Protein AF-G4YV42-F1 (afdb_monomer_lite)

pLDDT: mean 74.82, std 13.56, range [35.78, 89.06]

Structure (mmCIF, N/CA/C/O backbone):
data_AF-G4YV42-F1
#
_entry.id   AF-G4YV42-F1
#
loop_
_atom_site.group_PDB
_atom_site.id
_atom_site.type_symbol
_atom_site.label_atom_id
_atom_site.label_alt_id
_atom_site.label_comp_id
_atom_site.label_asym_id
_atom_site.label_entity_id
_atom_site.label_seq_id
_atom_site.pdbx_PDB_ins_code
_atom_site.Cartn_x
_atom_site.Cartn_y
_atom_site.Cartn_z
_atom_site.occupancy
_atom_site.B_iso_or_equiv
_atom_site.auth_seq_id
_atom_site.auth_comp_id
_atom_site.auth_asym_id
_atom_site.auth_atom_id
_atom_site.pdbx_PDB_model_num
ATOM 1 N N . MET A 1 1 ? 6.459 1.535 -15.536 1.00 53.00 1 MET A N 1
ATOM 2 C CA . MET A 1 1 ? 5.808 1.181 -14.253 1.00 53.00 1 MET A CA 1
ATOM 3 C C . MET A 1 1 ? 6.579 0.018 -13.653 1.00 53.00 1 MET A C 1
ATOM 5 O O . MET A 1 1 ? 7.106 -0.759 -14.428 1.00 53.00 1 MET A O 1
ATOM 9 N N . ALA A 1 2 ? 6.675 -0.112 -12.329 1.00 61.12 2 ALA A N 1
ATOM 10 C CA . ALA A 1 2 ? 7.146 -1.375 -11.762 1.00 61.12 2 ALA A CA 1
ATOM 11 C C . ALA A 1 2 ? 6.094 -2.461 -12.026 1.00 61.12 2 ALA A C 1
ATOM 13 O O . ALA A 1 2 ? 4.903 -2.192 -11.856 1.00 61.12 2 ALA A O 1
ATOM 14 N N . ASP A 1 3 ? 6.527 -3.649 -12.438 1.00 73.81 3 ASP A N 1
ATOM 15 C CA . ASP A 1 3 ? 5.646 -4.805 -12.595 1.00 73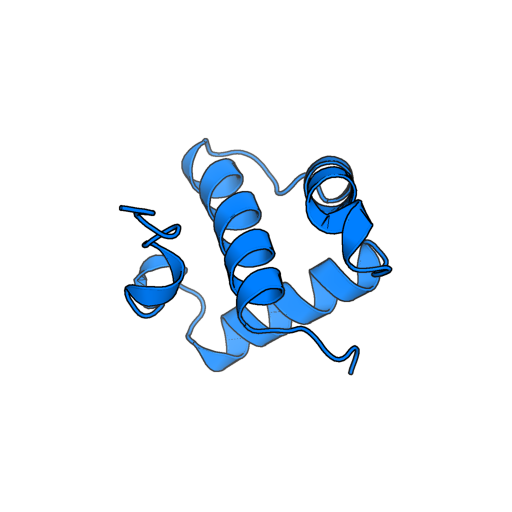.81 3 ASP A CA 1
ATOM 16 C C . ASP A 1 3 ? 5.235 -5.290 -11.207 1.00 73.81 3 ASP A C 1
ATOM 18 O O . ASP A 1 3 ? 6.046 -5.862 -10.477 1.00 73.81 3 ASP A O 1
ATOM 22 N N . PHE A 1 4 ? 4.013 -4.948 -10.807 1.00 78.12 4 PHE A N 1
ATOM 23 C CA . PHE A 1 4 ? 3.379 -5.460 -9.600 1.00 78.12 4 PHE A CA 1
ATOM 24 C C . PHE A 1 4 ? 2.501 -6.643 -9.978 1.00 78.12 4 PHE A C 1
ATOM 26 O O . PHE A 1 4 ? 1.718 -6.560 -10.924 1.00 78.12 4 PHE A O 1
ATOM 33 N N . SER A 1 5 ? 2.619 -7.722 -9.219 1.00 81.50 5 SER A N 1
ATOM 34 C CA . SER A 1 5 ? 1.735 -8.878 -9.328 1.00 81.50 5 SER A CA 1
ATOM 35 C C . SER A 1 5 ? 0.408 -8.607 -8.619 1.00 81.50 5 SER A C 1
ATOM 37 O O . SER A 1 5 ? 0.366 -7.871 -7.632 1.00 81.50 5 SER A O 1
ATOM 39 N N . ASP A 1 6 ? -0.665 -9.299 -9.011 1.00 80.06 6 ASP A N 1
ATOM 40 C CA . ASP A 1 6 ? -1.967 -9.191 -8.335 1.00 80.06 6 ASP A CA 1
ATOM 41 C C . ASP A 1 6 ? -1.884 -9.485 -6.830 1.00 80.06 6 ASP A C 1
ATOM 43 O O . ASP A 1 6 ? -2.638 -8.941 -6.029 1.00 80.06 6 ASP A O 1
ATOM 47 N N . ALA A 1 7 ? -0.983 -10.373 -6.402 1.00 81.31 7 ALA A N 1
ATOM 48 C CA . ALA A 1 7 ? -0.749 -10.634 -4.981 1.00 81.31 7 ALA A CA 1
ATOM 49 C C . ALA A 1 7 ? -0.127 -9.425 -4.255 1.00 81.31 7 ALA A C 1
ATOM 51 O O . ALA A 1 7 ? -0.533 -9.105 -3.138 1.00 81.31 7 ALA A O 1
ATOM 52 N N . GLU A 1 8 ? 0.814 -8.733 -4.899 1.00 83.81 8 GLU A N 1
ATOM 53 C CA . GLU A 1 8 ? 1.504 -7.563 -4.346 1.00 83.81 8 GLU A CA 1
ATOM 54 C C . GLU A 1 8 ? 0.570 -6.355 -4.286 1.00 83.81 8 GLU A C 1
ATOM 56 O O . GLU A 1 8 ? 0.503 -5.689 -3.255 1.00 83.81 8 GLU A O 1
ATOM 61 N N . ASP A 1 9 ? -0.212 -6.117 -5.342 1.00 83.44 9 ASP A N 1
ATOM 62 C CA . ASP A 1 9 ? -1.227 -5.061 -5.363 1.00 83.44 9 ASP A CA 1
ATOM 63 C C . ASP A 1 9 ? -2.295 -5.287 -4.287 1.00 83.44 9 ASP A C 1
ATOM 65 O O . ASP A 1 9 ? -2.695 -4.347 -3.597 1.00 83.44 9 ASP A O 1
ATOM 69 N N . ARG A 1 10 ? -2.722 -6.541 -4.082 1.00 83.00 10 ARG A N 1
ATOM 70 C CA . ARG A 1 10 ? -3.655 -6.902 -3.005 1.00 83.00 10 ARG A CA 1
ATOM 71 C C . ARG A 1 10 ? -3.069 -6.661 -1.623 1.00 83.00 10 ARG A C 1
ATOM 73 O O . ARG A 1 10 ? -3.754 -6.099 -0.770 1.00 83.00 10 ARG A O 1
ATOM 80 N N . LEU A 1 11 ? -1.818 -7.056 -1.398 1.00 85.12 11 LEU A N 1
ATOM 81 C CA . LEU A 1 11 ? -1.146 -6.847 -0.118 1.00 85.12 11 LEU A CA 1
ATOM 82 C C . LEU A 1 11 ? -0.953 -5.350 0.168 1.00 85.12 11 LEU A C 1
ATOM 84 O O . LEU A 1 11 ? -1.298 -4.882 1.253 1.00 85.12 11 LEU A O 1
ATOM 88 N N . LEU A 1 12 ? -0.493 -4.591 -0.830 1.00 87.00 12 LEU A N 1
ATOM 89 C CA . LEU A 1 12 ? -0.336 -3.138 -0.771 1.00 87.00 12 LEU A CA 1
ATOM 90 C C . LEU A 1 12 ? -1.662 -2.450 -0.427 1.00 87.00 12 LEU A C 1
ATOM 92 O O . LEU A 1 12 ? -1.726 -1.630 0.491 1.00 87.00 12 LEU A O 1
ATOM 96 N N . PHE A 1 13 ? -2.730 -2.816 -1.134 1.00 84.06 13 PHE A N 1
ATOM 97 C CA . PHE A 1 13 ? -4.069 -2.299 -0.889 1.00 84.06 13 PHE A CA 1
ATOM 98 C C . PHE A 1 13 ? -4.563 -2.634 0.523 1.00 84.06 13 PHE A C 1
ATOM 100 O O . PHE A 1 13 ? -5.074 -1.755 1.216 1.00 84.06 13 PHE A O 1
ATOM 107 N N . ARG A 1 14 ? -4.386 -3.878 0.981 1.00 84.62 14 ARG A N 1
ATOM 108 C CA . ARG A 1 14 ? -4.856 -4.333 2.296 1.00 84.62 14 ARG A CA 1
ATOM 109 C C . ARG A 1 14 ? -4.171 -3.586 3.435 1.00 84.62 14 ARG A C 1
ATOM 111 O O . ARG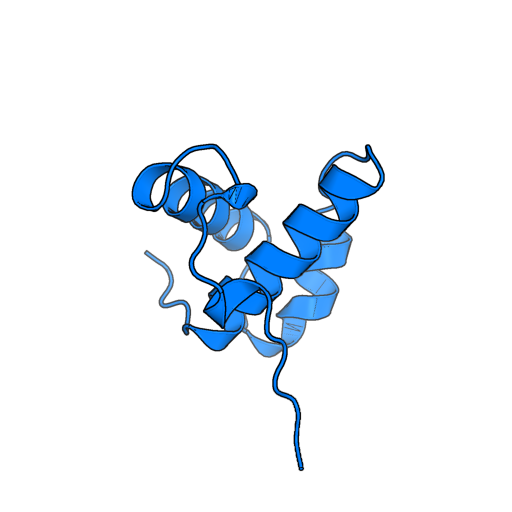 A 1 14 ? -4.854 -3.102 4.332 1.00 84.62 14 ARG A O 1
ATOM 118 N N . LEU A 1 15 ? -2.847 -3.441 3.369 1.00 87.50 15 LEU A N 1
ATOM 119 C CA . LEU A 1 15 ? -2.059 -2.720 4.373 1.00 87.50 15 LEU A CA 1
ATOM 120 C C . LEU A 1 15 ? -2.385 -1.222 4.392 1.00 87.50 15 LEU A C 1
ATOM 122 O O . LEU A 1 15 ? -2.428 -0.600 5.454 1.00 87.50 15 LEU A O 1
ATOM 126 N N . ALA A 1 16 ? -2.626 -0.629 3.221 1.00 86.69 16 ALA A N 1
ATOM 127 C CA . ALA A 1 16 ? -3.063 0.757 3.124 1.00 86.69 16 ALA A CA 1
ATOM 128 C C . ALA A 1 16 ? -4.486 0.944 3.674 1.00 86.69 16 ALA A C 1
ATOM 130 O O . ALA A 1 16 ? -4.726 1.897 4.415 1.00 86.69 16 ALA A O 1
ATOM 131 N N . LYS A 1 17 ? -5.418 0.037 3.346 1.00 82.56 17 LYS A N 1
ATOM 132 C CA . LYS A 1 17 ? -6.801 0.082 3.833 1.00 82.56 17 LYS A CA 1
ATOM 133 C C . LYS A 1 17 ? -6.865 -0.098 5.344 1.00 82.56 17 LYS A C 1
ATOM 135 O O . LYS A 1 17 ? -7.531 0.702 5.979 1.00 82.56 17 LYS A O 1
ATOM 140 N N . GLN A 1 18 ? -6.154 -1.073 5.909 1.00 85.00 18 GLN A N 1
ATOM 141 C CA . GLN A 1 18 ? -6.136 -1.309 7.355 1.00 85.00 18 GLN A CA 1
ATOM 142 C C . GLN A 1 18 ? -5.734 -0.047 8.124 1.00 85.00 18 GLN A C 1
ATOM 144 O O . GLN A 1 18 ? -6.447 0.377 9.021 1.00 85.00 18 GLN A O 1
ATOM 149 N N . GLN A 1 19 ? -4.652 0.613 7.708 1.00 85.12 19 GLN A N 1
ATOM 150 C CA . GLN A 1 19 ? -4.207 1.842 8.369 1.00 85.12 19 GLN A CA 1
ATOM 151 C C . GLN A 1 19 ? -5.206 2.992 8.202 1.00 85.12 19 GLN A C 1
ATOM 153 O O . GLN A 1 19 ? -5.389 3.783 9.118 1.00 85.12 19 GLN A O 1
ATOM 158 N N . ARG A 1 20 ? -5.872 3.094 7.045 1.00 82.50 20 ARG A N 1
ATOM 159 C CA . ARG A 1 20 ? -6.917 4.104 6.813 1.00 82.50 20 ARG A CA 1
ATOM 160 C C . ARG A 1 20 ? -8.174 3.851 7.642 1.00 82.50 20 ARG A C 1
ATOM 162 O O . ARG A 1 20 ? -8.777 4.818 8.093 1.00 82.50 20 ARG A O 1
ATOM 169 N N . ASP A 1 21 ? -8.553 2.589 7.811 1.00 79.25 21 ASP A N 1
ATOM 170 C CA . ASP A 1 21 ? -9.691 2.146 8.622 1.00 79.25 21 ASP A CA 1
ATOM 171 C C . ASP A 1 21 ? -9.441 2.410 10.114 1.00 79.25 21 ASP A C 1
ATOM 173 O O . ASP A 1 21 ? -10.296 2.952 10.804 1.00 79.25 21 ASP A O 1
ATOM 177 N N . GLU A 1 22 ? -8.201 2.196 10.564 1.00 82.50 22 GLU A N 1
ATOM 178 C CA . GLU A 1 22 ? -7.701 2.607 11.885 1.00 82.50 22 GLU A CA 1
ATOM 179 C C . GLU A 1 22 ? -7.629 4.145 12.057 1.00 82.50 22 GLU A C 1
ATOM 181 O O . GLU A 1 22 ? -7.244 4.636 13.115 1.00 82.50 22 GLU A O 1
ATOM 186 N N . GLY A 1 23 ? -7.980 4.936 11.033 1.00 81.81 23 GLY A N 1
ATOM 187 C CA . GLY A 1 23 ? -7.930 6.402 11.062 1.00 81.81 23 GLY A CA 1
ATOM 188 C C . GLY A 1 23 ? -6.517 6.982 10.946 1.00 81.81 23 GLY A C 1
ATOM 189 O O . GLY A 1 23 ? -6.313 8.188 11.100 1.00 81.81 23 GLY A O 1
ATOM 190 N N . HIS A 1 24 ? -5.524 6.145 10.654 1.00 81.94 24 HIS A N 1
ATOM 191 C CA . HIS A 1 24 ? -4.125 6.529 10.557 1.00 81.94 24 HIS A CA 1
ATOM 192 C C . HIS A 1 24 ? -3.724 6.930 9.129 1.00 81.94 24 HIS A C 1
ATOM 194 O O . HIS A 1 24 ? -4.311 6.540 8.112 1.00 81.94 24 HIS A O 1
ATOM 200 N N . LYS A 1 25 ? -2.657 7.732 9.039 1.00 84.75 25 LYS A N 1
ATOM 201 C CA . LYS A 1 25 ? -1.949 7.941 7.769 1.00 84.75 25 LYS A CA 1
ATOM 202 C C . LYS A 1 25 ? -1.222 6.648 7.389 1.00 84.75 25 LYS A C 1
ATOM 204 O O . LYS A 1 25 ? -0.806 5.886 8.252 1.00 84.75 25 LYS A O 1
ATOM 209 N N . ILE A 1 26 ? -1.053 6.420 6.089 1.00 85.38 26 ILE A N 1
ATOM 210 C CA . ILE A 1 26 ? -0.367 5.224 5.585 1.00 85.38 26 ILE A CA 1
ATOM 211 C C . ILE A 1 26 ? 1.121 5.326 5.934 1.00 85.38 26 ILE A C 1
ATOM 213 O O . ILE A 1 26 ? 1.826 6.171 5.379 1.00 85.38 26 ILE A O 1
ATOM 217 N N . ASP A 1 27 ? 1.597 4.450 6.817 1.00 89.06 27 ASP A N 1
ATOM 218 C CA . ASP A 1 27 ? 3.019 4.280 7.089 1.00 89.06 27 ASP A CA 1
ATOM 219 C C . ASP A 1 27 ? 3.652 3.425 5.984 1.00 89.06 27 ASP A C 1
ATOM 221 O O . ASP A 1 27 ? 3.565 2.194 5.960 1.00 89.06 27 ASP A O 1
ATOM 225 N N . TRP A 1 28 ? 4.300 4.102 5.040 1.00 86.69 28 TRP A N 1
ATOM 226 C CA . TRP A 1 28 ? 4.975 3.465 3.912 1.00 86.69 28 TRP A CA 1
ATOM 227 C C . TRP A 1 28 ? 6.173 2.618 4.319 1.00 86.69 28 TRP A C 1
ATOM 229 O O . TRP A 1 28 ? 6.507 1.679 3.602 1.00 86.69 28 TRP A O 1
ATOM 239 N N . ASN A 1 29 ? 6.806 2.907 5.456 1.00 86.62 29 ASN A N 1
ATOM 240 C CA . ASN A 1 29 ? 7.916 2.108 5.951 1.00 86.62 29 ASN A CA 1
ATOM 241 C C . ASN A 1 29 ? 7.410 0.762 6.477 1.00 86.62 29 ASN A C 1
ATOM 243 O O . ASN A 1 29 ? 7.986 -0.286 6.187 1.00 86.62 29 ASN A O 1
ATOM 247 N N . ARG A 1 30 ? 6.274 0.762 7.181 1.00 86.06 30 ARG A N 1
ATOM 248 C CA . ARG A 1 30 ? 5.581 -0.474 7.561 1.00 86.06 30 ARG A CA 1
ATOM 249 C C . ARG A 1 30 ? 5.135 -1.263 6.331 1.00 86.06 30 ARG A C 1
ATOM 251 O O . ARG A 1 30 ? 5.493 -2.429 6.220 1.00 86.06 30 ARG A O 1
ATOM 258 N N . VAL A 1 31 ? 4.444 -0.626 5.384 1.00 86.12 31 VAL A N 1
ATOM 259 C CA . VAL A 1 31 ? 3.975 -1.292 4.153 1.00 86.12 31 VAL A CA 1
ATOM 260 C C . VAL A 1 31 ? 5.145 -1.889 3.367 1.00 86.12 31 VAL A C 1
ATOM 262 O O . VAL A 1 31 ? 5.069 -3.022 2.906 1.00 86.12 31 VAL A O 1
ATOM 265 N N . TRP A 1 32 ? 6.249 -1.153 3.245 1.00 87.62 32 TRP A N 1
ATOM 266 C CA . TRP A 1 32 ? 7.442 -1.616 2.544 1.00 87.62 32 TRP A CA 1
ATOM 267 C C . TRP A 1 32 ? 8.134 -2.788 3.235 1.00 87.62 32 TRP A C 1
ATOM 269 O O . TRP A 1 32 ? 8.586 -3.699 2.549 1.00 87.62 32 TRP A O 1
ATOM 279 N N . ARG A 1 33 ? 8.192 -2.808 4.573 1.00 86.00 33 ARG A N 1
ATOM 280 C CA . ARG A 1 33 ? 8.729 -3.958 5.317 1.00 86.00 33 ARG A CA 1
ATOM 281 C C . ARG A 1 33 ? 7.907 -5.225 5.090 1.00 86.00 33 ARG A C 1
ATOM 283 O O . ARG A 1 33 ? 8.492 -6.287 4.920 1.00 86.00 33 ARG A O 1
ATOM 290 N N . GLU A 1 34 ? 6.585 -5.105 5.025 1.00 83.00 34 GLU A N 1
ATOM 291 C CA . GLU A 1 34 ? 5.689 -6.235 4.745 1.00 83.00 34 GLU A CA 1
ATOM 292 C C . GLU A 1 34 ? 5.766 -6.683 3.272 1.00 83.00 34 GLU A C 1
ATOM 294 O O . GLU A 1 34 ? 5.683 -7.871 2.974 1.00 83.00 34 GLU A O 1
ATOM 299 N N . LEU A 1 35 ? 5.998 -5.748 2.341 1.00 78.62 35 LEU A N 1
ATOM 300 C CA . LEU A 1 35 ? 6.260 -6.024 0.920 1.00 78.62 35 LEU A CA 1
ATOM 301 C C . LEU A 1 35 ? 7.746 -6.250 0.595 1.00 78.62 35 LEU A C 1
ATOM 303 O O . LEU A 1 35 ? 8.119 -6.253 -0.576 1.00 78.62 35 LEU A O 1
ATOM 307 N N . LYS A 1 36 ? 8.622 -6.454 1.585 1.00 71.38 36 LYS A N 1
ATOM 308 C CA . LYS A 1 36 ? 10.079 -6.471 1.361 1.00 71.38 36 LYS A CA 1
ATOM 309 C C . LYS A 1 36 ? 10.527 -7.578 0.398 1.00 71.38 36 LYS A C 1
ATOM 311 O O . LYS A 1 36 ? 11.509 -7.400 -0.318 1.00 71.38 36 LYS A O 1
ATOM 316 N N . SER A 1 37 ? 9.766 -8.669 0.310 1.00 64.06 37 SER A N 1
ATOM 317 C CA . SER A 1 37 ? 9.999 -9.765 -0.641 1.00 64.06 37 SER A CA 1
ATO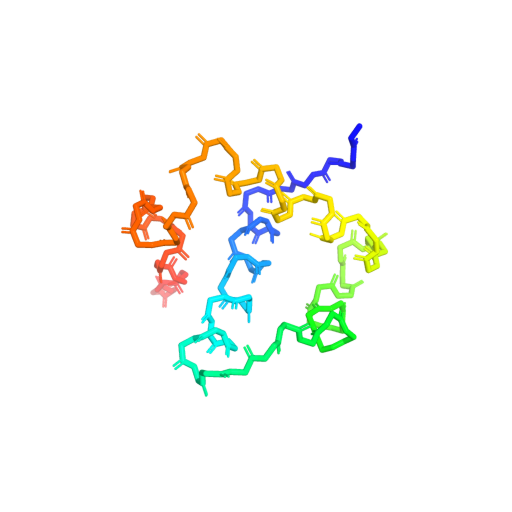M 318 C C . SER A 1 37 ? 9.760 -9.388 -2.110 1.00 64.06 37 SER A C 1
ATOM 320 O O . SER A 1 37 ? 10.209 -10.106 -2.994 1.00 64.06 37 SER A O 1
ATOM 322 N N . ALA A 1 38 ? 9.092 -8.264 -2.385 1.00 66.25 38 ALA A N 1
ATOM 323 C CA . ALA A 1 38 ? 8.744 -7.807 -3.732 1.00 66.25 38 ALA A CA 1
ATOM 324 C C . ALA A 1 38 ? 9.884 -7.051 -4.450 1.00 66.25 38 ALA A C 1
ATOM 326 O O . ALA A 1 38 ? 9.756 -6.676 -5.617 1.00 66.25 38 ALA A O 1
ATOM 327 N N . GLY A 1 39 ? 10.980 -6.732 -3.745 1.00 75.44 39 GLY A N 1
ATOM 328 C CA . GLY A 1 39 ? 12.090 -5.941 -4.298 1.00 75.44 39 GLY A CA 1
ATOM 329 C C . GLY A 1 39 ? 11.701 -4.514 -4.717 1.00 75.44 39 GLY A C 1
ATOM 330 O O . GLY A 1 39 ? 12.429 -3.870 -5.471 1.00 75.44 39 GLY A O 1
ATOM 331 N N . LYS A 1 40 ? 10.545 -4.010 -4.264 1.00 83.44 40 LYS A N 1
ATOM 332 C CA . LYS A 1 40 ? 10.029 -2.679 -4.618 1.00 83.44 40 LYS A CA 1
ATOM 333 C C . LYS A 1 40 ? 10.470 -1.626 -3.612 1.00 83.44 40 LYS A C 1
ATOM 335 O O . LYS A 1 40 ? 10.685 -1.917 -2.437 1.00 83.44 40 LYS A O 1
ATOM 340 N N . THR A 1 41 ? 10.554 -0.377 -4.057 1.00 84.94 41 THR A N 1
ATOM 341 C CA . THR A 1 41 ? 10.843 0.767 -3.178 1.00 84.94 41 THR A CA 1
ATOM 342 C C . THR A 1 41 ? 9.561 1.396 -2.632 1.00 84.94 41 THR A C 1
ATOM 344 O O . THR A 1 41 ? 8.501 1.310 -3.250 1.00 84.94 41 THR A O 1
ATOM 347 N N . GLN A 1 42 ? 9.654 2.101 -1.499 1.00 86.31 42 GLN A N 1
ATOM 348 C CA . GLN A 1 42 ? 8.527 2.850 -0.917 1.00 86.31 42 GLN A CA 1
ATOM 349 C C . GLN A 1 42 ? 7.853 3.790 -1.930 1.00 86.31 42 GLN A C 1
ATOM 351 O O . GLN A 1 42 ? 6.628 3.876 -1.989 1.00 86.31 42 GLN A O 1
ATOM 356 N N . HIS A 1 43 ? 8.649 4.452 -2.773 1.00 85.62 43 HIS A N 1
ATOM 357 C CA . HIS A 1 43 ? 8.136 5.359 -3.794 1.00 85.62 43 HIS A CA 1
ATOM 358 C C . HIS A 1 43 ? 7.319 4.622 -4.868 1.00 85.62 43 HIS A C 1
ATOM 360 O O . HIS A 1 43 ? 6.256 5.090 -5.272 1.00 85.62 43 HIS A O 1
ATOM 366 N N . GLN A 1 44 ? 7.748 3.425 -5.282 1.00 87.12 44 GLN A N 1
ATOM 367 C CA . GLN A 1 44 ? 6.971 2.602 -6.212 1.00 87.12 44 GLN A CA 1
ATOM 368 C C . GLN A 1 44 ? 5.630 2.171 -5.605 1.00 87.12 44 GLN A C 1
ATOM 370 O O . GLN A 1 44 ? 4.623 2.187 -6.310 1.00 87.12 44 GLN A O 1
ATOM 375 N N . LEU A 1 45 ? 5.594 1.855 -4.305 1.00 87.50 45 LEU A N 1
ATOM 376 C CA . LEU A 1 45 ? 4.354 1.526 -3.589 1.00 87.50 45 LEU A CA 1
ATOM 377 C C . LEU A 1 45 ? 3.381 2.715 -3.572 1.00 87.50 45 LEU A C 1
ATOM 379 O O . LEU A 1 45 ? 2.188 2.540 -3.819 1.00 87.50 45 LEU A O 1
ATOM 383 N N . GLN A 1 46 ? 3.887 3.9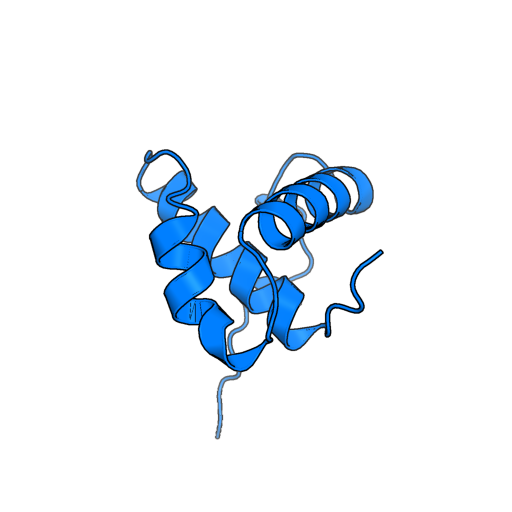31 -3.352 1.00 87.81 46 GLN A N 1
ATOM 384 C CA . GLN A 1 46 ? 3.088 5.162 -3.401 1.00 87.81 46 GLN A CA 1
ATOM 385 C C . GLN A 1 46 ? 2.474 5.407 -4.779 1.00 87.81 46 GLN A C 1
ATOM 387 O O . GLN A 1 46 ? 1.262 5.626 -4.897 1.00 87.81 46 GLN A O 1
ATOM 392 N N . ILE A 1 47 ? 3.298 5.341 -5.829 1.00 87.62 47 ILE A N 1
ATOM 393 C CA . ILE A 1 47 ? 2.848 5.527 -7.214 1.00 87.62 47 ILE A CA 1
ATOM 394 C C . ILE A 1 47 ? 1.811 4.460 -7.574 1.00 87.62 47 ILE A C 1
ATOM 396 O O . ILE A 1 47 ? 0.780 4.768 -8.183 1.00 87.62 47 ILE A O 1
ATOM 400 N N . ARG A 1 48 ? 2.053 3.205 -7.177 1.00 86.50 48 ARG A N 1
ATOM 401 C CA . ARG A 1 48 ? 1.154 2.094 -7.481 1.00 86.50 48 ARG A CA 1
ATOM 402 C C . ARG A 1 48 ? -0.184 2.235 -6.779 1.00 86.50 48 ARG A C 1
ATOM 404 O O . ARG A 1 48 ? -1.202 2.150 -7.453 1.00 86.50 48 ARG A O 1
ATOM 411 N N . LEU A 1 49 ? -0.203 2.546 -5.482 1.00 84.38 49 LEU A N 1
ATOM 412 C CA . LEU A 1 49 ? -1.455 2.771 -4.755 1.00 84.38 49 LEU A CA 1
ATOM 413 C C . LEU A 1 49 ? -2.244 3.952 -5.336 1.00 84.38 49 LEU A C 1
ATOM 415 O O . LEU A 1 49 ? -3.464 3.884 -5.461 1.00 84.38 49 LEU A O 1
ATOM 41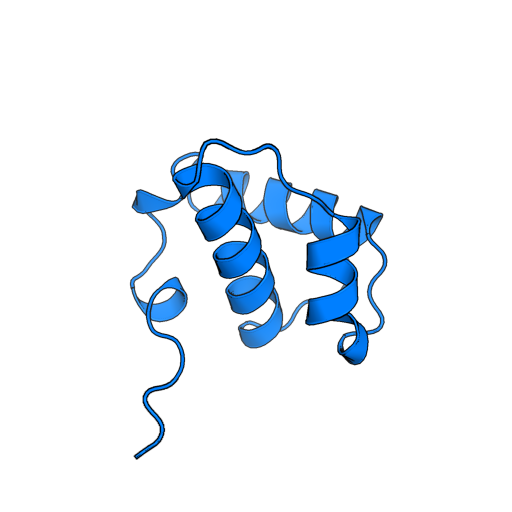9 N N . THR A 1 50 ? -1.556 5.021 -5.740 1.00 84.56 50 THR A N 1
ATOM 420 C CA . THR A 1 50 ? -2.193 6.172 -6.399 1.00 84.56 50 THR A CA 1
ATOM 421 C C . THR A 1 50 ? -2.817 5.770 -7.734 1.00 84.56 50 THR A C 1
ATOM 423 O O . THR A 1 50 ? -3.943 6.161 -8.037 1.00 84.56 50 THR A O 1
ATOM 426 N N . THR A 1 51 ? -2.117 4.937 -8.506 1.00 84.06 51 THR A N 1
ATOM 427 C CA . THR A 1 51 ? -2.619 4.390 -9.771 1.00 84.06 51 THR A CA 1
ATOM 428 C C . THR A 1 51 ? -3.820 3.480 -9.528 1.00 84.06 51 THR A C 1
ATOM 430 O O . THR A 1 51 ? -4.842 3.656 -10.175 1.00 84.06 51 THR A O 1
ATOM 433 N N . LEU A 1 52 ? -3.754 2.577 -8.546 1.00 78.50 52 LEU A N 1
ATOM 434 C CA . LEU A 1 52 ? -4.861 1.697 -8.161 1.00 78.50 52 LEU A CA 1
ATOM 435 C C . LEU A 1 52 ? -6.105 2.499 -7.751 1.00 78.50 52 LEU A C 1
ATOM 437 O O . LEU A 1 52 ? -7.199 2.212 -8.233 1.00 78.50 52 LEU A O 1
ATOM 441 N N . ASN A 1 53 ? -5.941 3.544 -6.934 1.00 77.56 53 ASN A N 1
ATOM 442 C CA . ASN A 1 53 ? -7.033 4.450 -6.564 1.00 77.56 53 ASN A CA 1
ATOM 443 C C . ASN A 1 53 ? -7.628 5.171 -7.781 1.00 77.56 53 ASN A C 1
ATOM 445 O O . ASN A 1 53 ? -8.835 5.394 -7.836 1.00 77.56 53 ASN A O 1
ATOM 449 N N . ARG A 1 54 ? -6.801 5.538 -8.765 1.00 76.69 54 ARG A N 1
ATOM 450 C CA . ARG A 1 54 ? -7.267 6.176 -10.002 1.00 76.69 54 ARG A CA 1
ATOM 451 C C . ARG A 1 54 ? -8.006 5.193 -10.916 1.00 76.69 54 ARG A C 1
ATOM 453 O O . ARG A 1 54 ? -8.997 5.580 -11.522 1.00 76.69 54 ARG A O 1
ATOM 460 N N . THR A 1 55 ? -7.548 3.945 -10.992 1.00 70.25 55 THR A N 1
ATOM 461 C CA . THR A 1 55 ? -8.100 2.901 -11.869 1.00 70.25 55 THR A CA 1
ATOM 462 C C . THR A 1 55 ? -9.410 2.318 -11.341 1.00 70.25 55 THR A C 1
ATOM 464 O O . THR A 1 55 ? -10.352 2.140 -12.106 1.00 70.25 55 THR A O 1
ATOM 467 N N . HIS A 1 56 ? -9.499 2.029 -10.041 1.00 64.38 56 HIS A N 1
ATOM 468 C CA . HIS A 1 56 ? -10.664 1.360 -9.440 1.00 64.38 56 HIS A CA 1
ATOM 469 C C . HIS A 1 56 ? -11.614 2.322 -8.703 1.00 64.38 56 HIS A C 1
ATOM 471 O O . HIS A 1 56 ? -12.671 1.915 -8.218 1.00 64.38 56 HIS A O 1
ATOM 477 N N . GLY A 1 57 ? -11.268 3.612 -8.665 1.00 58.97 57 GLY A N 1
ATOM 478 C CA . GLY A 1 57 ? -12.019 4.668 -7.997 1.00 58.97 57 GLY A CA 1
ATOM 479 C C . GLY A 1 57 ? -11.486 4.962 -6.595 1.00 58.97 57 GLY A C 1
ATOM 480 O O . GLY A 1 57 ? -11.077 4.073 -5.855 1.00 58.97 57 GLY A O 1
ATOM 481 N N . THR A 1 58 ? -11.534 6.238 -6.205 1.00 57.28 58 THR A N 1
ATOM 482 C CA . THR A 1 58 ? -10.949 6.818 -4.978 1.00 57.28 58 THR A CA 1
ATOM 483 C C . THR A 1 58 ? -11.436 6.187 -3.667 1.00 57.28 58 THR A C 1
ATOM 485 O O . THR A 1 58 ? -10.915 6.486 -2.594 1.00 57.28 58 THR A O 1
ATOM 488 N N . ARG A 1 59 ? -12.462 5.336 -3.727 1.00 55.84 59 ARG A N 1
ATOM 489 C CA . ARG A 1 59 ? -12.994 4.601 -2.585 1.00 55.84 59 ARG A CA 1
ATOM 490 C C . ARG A 1 59 ? -12.454 3.183 -2.630 1.00 55.84 59 ARG A C 1
ATOM 492 O O . ARG A 1 59 ? -12.893 2.382 -3.450 1.00 55.84 59 ARG A O 1
ATOM 499 N N . LEU A 1 60 ? -11.581 2.871 -1.673 1.00 58.66 60 LEU A N 1
ATOM 500 C CA . LEU A 1 60 ? -11.119 1.510 -1.395 1.00 58.66 60 LEU A CA 1
ATOM 501 C C . LEU A 1 60 ? -12.310 0.537 -1.249 1.00 58.66 60 LEU A C 1
ATOM 503 O O . LEU A 1 60 ? -12.184 -0.635 -1.554 1.00 58.66 60 LEU A O 1
ATOM 507 N N . ASP A 1 61 ? -13.495 1.022 -0.874 1.00 57.12 61 ASP A N 1
ATOM 508 C CA . ASP A 1 61 ? -14.744 0.253 -0.789 1.00 57.12 61 ASP A CA 1
ATOM 509 C C . ASP A 1 61 ? -15.358 -0.206 -2.120 1.00 57.12 61 ASP A C 1
ATOM 511 O O . ASP A 1 61 ? -16.227 -1.073 -2.121 1.00 57.12 61 ASP A O 1
ATOM 515 N N . ARG A 1 62 ? -14.907 0.326 -3.261 1.00 57.84 62 ARG A N 1
ATOM 516 C CA . ARG A 1 62 ? -15.319 -0.151 -4.594 1.00 57.84 62 ARG A CA 1
ATOM 517 C C . ARG A 1 62 ? -14.379 -1.191 -5.190 1.00 57.84 62 ARG A C 1
ATOM 519 O O . ARG A 1 62 ? -14.631 -1.660 -6.299 1.00 57.84 62 ARG A O 1
ATOM 526 N N . PHE A 1 63 ? -13.312 -1.560 -4.484 1.00 59.88 63 PHE A N 1
ATOM 527 C CA . PHE A 1 63 ? -12.420 -2.595 -4.984 1.00 59.88 63 PHE A CA 1
ATOM 528 C C . PHE A 1 63 ? -13.140 -3.951 -5.032 1.00 59.88 63 PHE A C 1
ATOM 530 O O . PHE A 1 63 ? -13.954 -4.256 -4.157 1.00 59.88 63 PHE A O 1
ATOM 537 N N . PRO A 1 64 ? -12.870 -4.780 -6.053 1.00 62.41 64 PRO A N 1
ATOM 538 C CA . PRO A 1 64 ? -13.501 -6.086 -6.166 1.00 62.41 64 PRO A CA 1
ATOM 539 C C . PRO A 1 64 ? -13.137 -6.975 -4.971 1.00 62.41 64 PRO A C 1
ATOM 541 O O . PRO A 1 64 ? -12.027 -6.894 -4.441 1.00 62.41 64 PRO A O 1
ATOM 544 N N . ARG A 1 65 ? -14.061 -7.864 -4.562 1.00 59.50 65 ARG A N 1
ATOM 545 C CA . ARG A 1 65 ? -13.909 -8.717 -3.361 1.00 59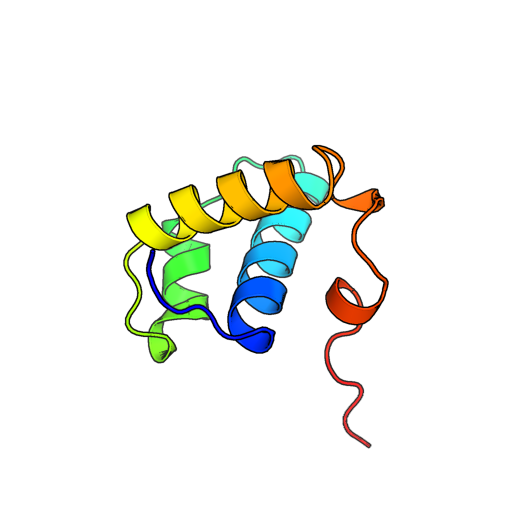.50 65 ARG A CA 1
ATOM 546 C C . ARG A 1 65 ? -12.595 -9.484 -3.295 1.00 59.50 65 ARG A C 1
ATOM 548 O O . ARG A 1 65 ? -12.090 -9.686 -2.198 1.00 59.50 65 ARG A O 1
ATOM 555 N N . GLN A 1 66 ? -12.008 -9.809 -4.443 1.00 62.44 66 GLN A N 1
ATOM 556 C CA . GLN A 1 66 ? -10.695 -10.444 -4.565 1.00 62.44 66 GLN A CA 1
ATOM 557 C C . GLN A 1 66 ? -9.548 -9.693 -3.863 1.00 62.44 66 GLN A C 1
ATOM 559 O O . GLN A 1 66 ? -8.536 -10.314 -3.554 1.00 62.44 66 GLN A O 1
ATOM 564 N N . PHE A 1 67 ? -9.689 -8.384 -3.611 1.00 61.78 67 PHE A N 1
ATOM 565 C CA . PHE A 1 67 ? -8.737 -7.584 -2.829 1.00 61.78 67 PHE A CA 1
ATOM 566 C C . PHE A 1 67 ? -8.968 -7.666 -1.315 1.00 61.78 67 PHE A C 1
ATOM 568 O O . PHE A 1 67 ? -8.051 -7.401 -0.540 1.00 61.78 67 PHE A O 1
ATOM 575 N N . PHE A 1 68 ? -10.171 -8.053 -0.886 1.00 60.97 68 PHE A N 1
ATOM 576 C CA . PHE A 1 68 ? -10.524 -8.239 0.523 1.00 60.97 68 PHE A CA 1
ATOM 577 C C . PHE A 1 68 ? -10.341 -9.684 0.986 1.00 60.97 68 PHE A C 1
ATOM 579 O O . PHE A 1 68 ? -10.050 -9.925 2.157 1.00 60.97 68 PHE A O 1
ATOM 586 N N . THR A 1 69 ? -10.491 -10.652 0.082 1.00 55.66 69 THR A N 1
ATOM 587 C CA . THR A 1 69 ? -10.281 -12.065 0.394 1.00 55.66 69 THR A CA 1
ATOM 588 C C . THR A 1 69 ? -8.786 -12.370 0.343 1.00 55.66 69 THR A C 1
ATOM 590 O O . THR A 1 69 ? -8.226 -12.724 -0.692 1.00 55.66 69 THR A O 1
ATOM 593 N N . GLY A 1 70 ? -8.117 -12.213 1.488 1.00 49.03 70 GLY A N 1
ATOM 594 C CA . GLY A 1 70 ? -6.876 -12.940 1.733 1.00 49.03 70 GLY A CA 1
ATOM 595 C C . GLY A 1 70 ? -7.179 -14.426 1.579 1.00 49.03 70 GLY A C 1
ATOM 596 O O . GLY A 1 70 ? -8.192 -14.881 2.101 1.00 49.03 70 GLY A O 1
ATOM 597 N N . ALA A 1 71 ? -6.358 -15.135 0.809 1.00 49.06 71 ALA A N 1
ATOM 598 C CA . ALA A 1 71 ? -6.499 -16.558 0.547 1.00 49.06 71 ALA A CA 1
ATOM 599 C C . ALA A 1 71 ? -6.945 -17.317 1.809 1.00 49.06 71 ALA A C 1
ATOM 601 O O . ALA A 1 71 ? -6.166 -17.486 2.747 1.00 49.06 71 ALA A O 1
ATOM 602 N N . GLN A 1 72 ? -8.199 -17.770 1.819 1.00 43.91 72 GLN A N 1
ATOM 603 C CA . GLN A 1 72 ? -8.617 -18.851 2.693 1.00 43.91 72 GLN A CA 1
ATOM 604 C C . GLN A 1 72 ? -7.949 -20.095 2.116 1.00 43.91 72 GLN A C 1
ATOM 606 O O . GLN A 1 72 ? -8.446 -20.699 1.168 1.00 43.91 72 GLN A O 1
ATOM 611 N N . ARG A 1 73 ? -6.739 -20.385 2.601 1.00 41.47 73 ARG A N 1
ATOM 612 C CA . ARG A 1 73 ? -6.090 -21.669 2.359 1.00 41.47 73 ARG A CA 1
ATOM 613 C C . ARG A 1 73 ? -6.881 -22.699 3.162 1.00 41.47 73 ARG A C 1
ATOM 615 O O . ARG A 1 73 ? -6.832 -22.671 4.389 1.00 41.47 73 ARG A O 1
ATOM 622 N N . GLY A 1 74 ? -7.677 -23.498 2.455 1.00 35.78 74 GLY A N 1
ATOM 623 C CA . GLY A 1 74 ? -7.929 -24.879 2.858 1.00 35.78 74 GLY A CA 1
ATOM 624 C C . GLY A 1 74 ? -6.693 -25.727 2.595 1.00 35.78 74 GLY A C 1
ATOM 625 O O . GLY A 1 74 ? -5.840 -25.282 1.786 1.00 35.78 74 GLY A O 1
#

Secondary structure (DSSP, 8-state):
-----HHHHHHHHHHHHHHHHTT----HHHHHHHTGGGT--HHHHHHHHHHHHHHH-S-GGGS-GGGT------

Sequence (74 aa):
MADFSDAEDRLLFRLAKQQRDEGHKIDWNRVWRELKSAGKTQHQLQIRLTTLNRTHGTRLDRFPRQFFTGAQRG

Radius of gyration: 11.83 Å; chains: 1; bounding box: 27×33×26 Å

Organism: Phytophthora sojae (strain P6497) (NCBI:txid1094619)

Foldseek 3Di:
DPDDDPVLLLLLLVQCVVCVVVVHHRDLVVSCVVVVVVVDDSVVSVVSVVVVCVVQHVDSVSDPCSSVDDDPDD

InterPro domains:
  IPR036185 DNA helicase, DnaB-like, N-terminal domain superfamily [SSF48024] (2-45)